Protein AF-A0A211YQ70-F1 (afdb_monomer_lite)

Organism: NCBI:txid1273541

Secondary structure (DSSP, 8-state):
-EEEEEEEE--TT-----SSEEEE-SSS---TT-TTEEEEEEE---GGGGGS-SEEEEEEEEEEETTEEEEEEEEEEE---S--SSEEEESS---TTEEEBS-S--GGGS-HHHHHHHTSTT-EEEEEEEEE--SS-THHHHHHTT-----GGGGGSS----

Sequence (162 aa):
MCIKLLQCRGHPNVQLSHPSTLELEKEASLTPRGDCIACVSCKGDLGECVEEKGLAALYIAALSFFPPGVASTIVSGLSPAARPRRLIARRSCHRVDSIVIAANRAAADVPENLRRLLMSSYTRCLALYLVLAPDDNVDTVYESVGCIVEDMSDRGASGDSG

Radius of gyration: 16.5 Å; chains: 1; bounding box: 58×27×42 Å

Structure (mmCIF, N/CA/C/O backbone):
data_AF-A0A211YQ70-F1
#
_entry.id   AF-A0A211YQ70-F1
#
loop_
_atom_site.group_PDB
_atom_site.id
_atom_site.type_symbol
_atom_site.label_atom_id
_atom_site.label_alt_id
_atom_site.label_comp_id
_atom_site.label_asym_id
_atom_site.label_entity_id
_atom_site.label_seq_id
_atom_site.pdbx_PDB_ins_code
_atom_site.Cartn_x
_atom_site.Cartn_y
_atom_site.Cartn_z
_atom_site.occupancy
_atom_site.B_iso_or_equiv
_atom_site.auth_seq_id
_atom_site.auth_comp_id
_atom_site.auth_asym_id
_atom_site.auth_atom_id
_atom_site.pdbx_PDB_model_num
ATOM 1 N N . MET A 1 1 ? 2.321 -14.869 -14.053 1.00 86.94 1 MET A N 1
ATOM 2 C CA . MET A 1 1 ? 1.347 -14.339 -13.065 1.00 86.94 1 MET A CA 1
ATOM 3 C C . MET A 1 1 ? 1.823 -14.713 -11.679 1.00 86.94 1 MET A C 1
ATOM 5 O O . MET A 1 1 ? 1.974 -15.898 -11.405 1.00 86.94 1 MET A O 1
ATOM 9 N N . CYS A 1 2 ? 1.998 -13.719 -10.815 1.00 92.69 2 CYS A N 1
ATOM 10 C CA . CYS A 1 2 ? 2.521 -13.887 -9.466 1.00 92.69 2 CYS A CA 1
ATOM 11 C C . CYS A 1 2 ? 1.541 -13.299 -8.443 1.00 92.69 2 CYS A C 1
ATOM 13 O O . CYS A 1 2 ? 1.028 -12.202 -8.655 1.00 92.69 2 CYS A O 1
ATOM 15 N N . ILE A 1 3 ? 1.245 -14.023 -7.357 1.00 96.00 3 ILE A N 1
ATOM 16 C CA . ILE A 1 3 ? 0.309 -13.592 -6.302 1.00 96.00 3 ILE A CA 1
ATOM 17 C C . ILE A 1 3 ? 0.957 -13.795 -4.936 1.00 96.00 3 ILE A C 1
ATOM 19 O O . ILE A 1 3 ? 1.457 -14.880 -4.634 1.00 96.00 3 ILE A O 1
ATOM 23 N N . LYS A 1 4 ? 0.911 -12.766 -4.087 1.00 97.69 4 LYS A N 1
ATOM 24 C CA . LYS A 1 4 ? 1.420 -12.804 -2.711 1.00 97.69 4 LYS A CA 1
ATOM 25 C C . LYS A 1 4 ? 0.410 -12.211 -1.751 1.00 97.69 4 LYS A C 1
ATOM 27 O O . LYS A 1 4 ? -0.235 -11.209 -2.045 1.00 97.69 4 LYS A O 1
ATOM 32 N N . LEU A 1 5 ? 0.295 -12.840 -0.587 1.00 97.94 5 LEU A N 1
ATOM 33 C CA . LEU A 1 5 ? -0.583 -12.408 0.488 1.00 97.94 5 LEU A CA 1
ATOM 34 C C . LEU A 1 5 ? 0.247 -11.815 1.623 1.00 97.94 5 LEU A C 1
ATOM 36 O O . LEU A 1 5 ? 1.192 -12.438 2.106 1.00 97.94 5 LEU A O 1
ATOM 40 N N . LEU A 1 6 ? -0.174 -10.647 2.086 1.00 98.12 6 LEU A N 1
ATOM 41 C CA . LEU A 1 6 ? 0.324 -9.996 3.282 1.00 98.12 6 LEU A CA 1
ATOM 42 C C . LEU A 1 6 ? -0.802 -9.871 4.309 1.00 98.12 6 LEU A C 1
ATOM 44 O O . LEU A 1 6 ? -1.946 -9.549 3.979 1.00 98.12 6 LEU A O 1
ATOM 48 N N . GLN A 1 7 ? -0.463 -10.103 5.571 1.00 98.38 7 GLN A N 1
ATOM 49 C CA . GLN A 1 7 ? -1.360 -9.918 6.706 1.00 98.38 7 GLN A CA 1
ATOM 50 C C . GLN A 1 7 ? -0.935 -8.681 7.483 1.00 98.38 7 GLN A C 1
ATOM 52 O O . GLN A 1 7 ? 0.196 -8.607 7.951 1.00 98.38 7 GLN A O 1
ATOM 57 N N . CYS A 1 8 ? -1.846 -7.737 7.661 1.00 97.94 8 CYS A N 1
ATOM 58 C CA . CYS A 1 8 ? -1.604 -6.478 8.353 1.00 97.94 8 CYS A CA 1
ATOM 59 C C . CYS A 1 8 ? -2.741 -6.191 9.348 1.00 97.94 8 CYS A C 1
ATOM 61 O O . CYS A 1 8 ? -3.700 -6.961 9.498 1.00 97.94 8 CYS A O 1
ATOM 63 N N . ARG A 1 9 ? -2.668 -5.051 10.032 1.00 97.25 9 ARG A N 1
ATOM 64 C CA . ARG A 1 9 ? -3.750 -4.545 10.888 1.00 97.25 9 ARG A CA 1
ATOM 65 C C . ARG A 1 9 ? -3.943 -3.042 10.725 1.00 97.25 9 ARG A C 1
ATOM 67 O O . ARG A 1 9 ? -3.027 -2.344 10.295 1.00 97.25 9 ARG A O 1
ATOM 74 N N . GLY A 1 10 ? -5.121 -2.557 11.097 1.00 96.81 10 GLY A N 1
ATOM 75 C CA . GLY A 1 10 ? -5.373 -1.124 11.228 1.00 96.81 10 GLY A CA 1
ATOM 76 C C . GLY A 1 10 ? -4.570 -0.486 12.368 1.00 96.81 10 GLY A C 1
ATOM 77 O O . GLY A 1 10 ? -3.919 -1.172 13.164 1.00 96.81 10 GLY A O 1
ATOM 78 N N . HIS A 1 11 ? -4.613 0.841 12.448 1.00 96.75 11 HIS A N 1
ATOM 79 C CA . HIS A 1 11 ? -3.972 1.616 13.502 1.00 96.75 11 HIS A CA 1
ATOM 80 C C . HIS A 1 11 ? -4.741 2.927 13.782 1.00 96.75 11 HIS A C 1
ATOM 82 O O . HIS A 1 11 ? -5.185 3.575 12.837 1.00 96.75 11 HIS A O 1
ATOM 88 N N . PRO A 1 12 ? -4.844 3.393 15.044 1.00 95.38 12 PRO A N 1
ATOM 89 C CA . PRO A 1 12 ? -5.576 4.615 15.409 1.00 95.38 12 PRO A CA 1
ATOM 90 C C . PRO A 1 12 ? -5.126 5.888 14.687 1.00 95.38 12 PRO A C 1
ATOM 92 O O . PRO A 1 12 ? -5.925 6.786 14.452 1.00 95.38 12 PRO A O 1
ATOM 95 N N . ASN A 1 13 ? -3.849 5.946 14.311 1.00 96.75 13 ASN A N 1
ATOM 96 C CA . ASN A 1 13 ? -3.245 7.090 13.619 1.00 96.75 13 ASN A CA 1
ATOM 97 C C . ASN A 1 13 ? -3.345 7.034 12.083 1.00 96.75 13 ASN A C 1
ATOM 99 O O . ASN A 1 13 ? -2.706 7.848 11.423 1.00 96.75 13 ASN A O 1
ATOM 103 N N . VAL A 1 14 ? -4.089 6.088 11.499 1.00 96.62 14 VAL A N 1
ATOM 104 C CA . VAL A 1 14 ? -4.301 6.049 10.041 1.00 96.62 14 VAL A CA 1
ATOM 105 C C . VAL A 1 14 ? -5.037 7.316 9.595 1.00 96.62 14 VAL A C 1
ATOM 107 O O . VAL A 1 14 ? -6.119 7.622 10.091 1.00 96.62 14 VAL A O 1
ATOM 110 N N . GLN A 1 15 ? -4.452 8.046 8.641 1.00 95.88 15 GLN A N 1
ATOM 111 C CA . GLN A 1 15 ? -5.026 9.284 8.097 1.00 95.88 15 GLN A CA 1
ATOM 112 C C . GLN A 1 15 ? -5.417 9.159 6.635 1.00 95.88 15 GLN A C 1
ATOM 114 O O . GLN A 1 15 ? -6.514 9.580 6.284 1.00 95.88 15 GLN A O 1
ATOM 119 N N . LEU A 1 16 ? -4.553 8.557 5.818 1.00 97.00 16 LEU A N 1
ATOM 120 C CA . LEU A 1 16 ? -4.759 8.350 4.389 1.00 97.00 16 LEU A CA 1
ATOM 121 C C . LEU A 1 16 ? -5.033 9.639 3.592 1.00 97.00 16 LEU A C 1
ATOM 123 O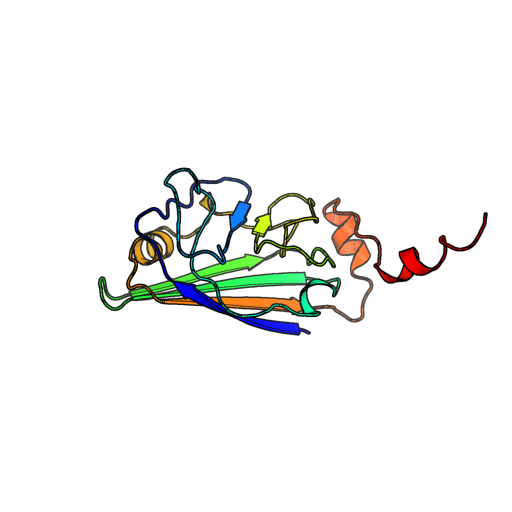 O . LEU A 1 16 ? -5.960 9.697 2.793 1.00 97.00 16 LEU A O 1
ATOM 127 N N . SER A 1 17 ? -4.233 10.684 3.804 1.00 96.88 17 SER A N 1
ATOM 128 C CA . SER A 1 17 ? -4.369 11.966 3.090 1.00 96.88 17 SER A CA 1
ATOM 129 C C . SER A 1 17 ? -3.277 12.229 2.058 1.00 96.88 17 SER A C 1
ATOM 131 O O . SER A 1 17 ? -3.383 13.197 1.306 1.00 96.88 17 SER A O 1
ATOM 133 N N . HIS A 1 18 ? -2.234 11.396 1.989 1.00 97.75 18 HIS A N 1
ATOM 134 C CA . HIS A 1 18 ? -1.135 11.659 1.067 1.00 97.75 18 HIS A CA 1
ATOM 135 C C . HIS A 1 18 ? -1.590 11.540 -0.406 1.00 97.75 18 HIS A C 1
ATOM 137 O O . HIS A 1 18 ? -2.167 10.517 -0.797 1.00 97.75 18 HIS A O 1
ATOM 143 N N . PRO A 1 19 ? -1.312 12.539 -1.266 1.00 97.81 19 PRO A N 1
ATOM 144 C CA . PRO A 1 19 ? -1.903 12.611 -2.606 1.00 97.81 19 PRO A CA 1
ATOM 145 C C . PRO A 1 19 ? -1.231 11.697 -3.640 1.00 97.81 19 PRO A C 1
ATOM 147 O O . PRO A 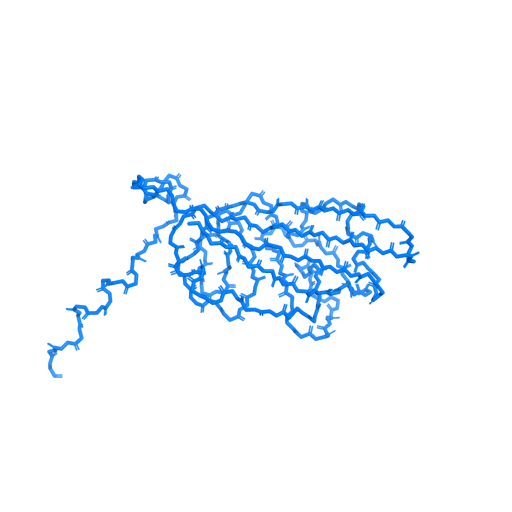1 19 ? -1.774 11.478 -4.722 1.00 97.81 19 PRO A O 1
ATOM 150 N N . SER A 1 20 ? -0.029 11.183 -3.350 1.00 97.75 20 SER A N 1
ATOM 151 C CA . SER A 1 20 ? 0.799 10.494 -4.354 1.00 97.75 20 SER A CA 1
ATOM 152 C C . SER A 1 20 ? 1.330 9.123 -3.947 1.00 97.75 20 SER A C 1
ATOM 154 O O . SER A 1 20 ? 1.918 8.441 -4.789 1.00 97.75 20 SER A O 1
ATOM 156 N N . THR A 1 21 ? 1.128 8.705 -2.696 1.00 98.12 21 THR A N 1
ATOM 157 C CA . THR A 1 21 ? 1.589 7.402 -2.199 1.00 98.12 21 THR A CA 1
ATOM 158 C C . THR A 1 21 ? 0.568 6.759 -1.278 1.00 98.12 21 THR A C 1
ATOM 160 O O . THR A 1 21 ? -0.232 7.452 -0.653 1.00 98.12 21 THR A O 1
ATOM 163 N N . LEU A 1 22 ? 0.626 5.435 -1.197 1.00 98.44 22 LEU A N 1
ATOM 164 C CA . LEU A 1 22 ? -0.053 4.593 -0.223 1.00 98.44 22 LEU A CA 1
ATOM 165 C C . LEU A 1 22 ? 0.949 3.538 0.260 1.00 98.44 22 LEU A C 1
ATOM 167 O O . LEU A 1 22 ? 1.577 2.885 -0.567 1.00 98.44 22 LEU A O 1
ATOM 171 N N . GLU A 1 23 ? 1.111 3.366 1.567 1.00 98.06 23 GLU A N 1
ATOM 172 C CA . GLU A 1 23 ? 2.123 2.479 2.159 1.00 98.06 23 GLU A CA 1
ATOM 173 C C . GLU A 1 23 ? 1.496 1.420 3.074 1.00 98.06 23 GLU A C 1
ATOM 175 O O . GLU A 1 23 ? 0.536 1.688 3.806 1.00 98.06 23 GLU A O 1
ATOM 180 N N . LEU A 1 24 ? 2.059 0.209 3.041 1.00 97.75 24 LEU A N 1
ATOM 181 C CA . LEU A 1 24 ? 1.831 -0.832 4.040 1.00 97.75 24 LEU A CA 1
ATOM 182 C C . LEU A 1 24 ? 3.081 -0.939 4.928 1.00 97.75 24 LEU A C 1
ATOM 184 O O . LEU A 1 24 ? 4.153 -1.322 4.464 1.00 97.75 24 LEU A O 1
ATOM 188 N N . GLU A 1 25 ? 2.957 -0.595 6.205 1.00 96.94 25 GLU A N 1
ATOM 189 C CA . GLU A 1 25 ? 4.092 -0.543 7.128 1.00 96.94 25 GLU A CA 1
ATOM 190 C C . GLU A 1 25 ? 4.346 -1.926 7.752 1.00 96.94 25 GLU A C 1
ATOM 192 O O . GLU A 1 25 ? 3.436 -2.582 8.276 1.00 96.94 25 GLU A O 1
ATOM 197 N N . LYS A 1 26 ? 5.597 -2.390 7.688 1.00 95.56 26 LYS A N 1
ATOM 198 C CA . LYS A 1 26 ? 6.027 -3.658 8.299 1.00 95.56 26 LYS A CA 1
ATOM 199 C C . LYS A 1 26 ? 6.092 -3.523 9.817 1.00 95.56 26 LYS A C 1
ATOM 201 O O . LYS A 1 26 ? 5.738 -4.460 10.534 1.00 95.56 26 LYS A O 1
ATOM 206 N N . GLU A 1 27 ? 6.478 -2.348 10.301 1.00 95.44 27 GLU A N 1
ATOM 207 C CA . GLU A 1 27 ? 6.564 -2.062 11.727 1.00 95.44 27 GLU A CA 1
ATOM 208 C C . GLU A 1 27 ? 5.194 -1.869 12.382 1.00 95.44 27 GLU A C 1
ATOM 210 O O . GLU A 1 27 ? 4.165 -1.654 11.742 1.00 95.44 27 GLU A O 1
ATOM 215 N N . ALA A 1 28 ? 5.154 -1.997 13.708 1.00 93.38 28 ALA A N 1
ATOM 216 C CA . ALA A 1 28 ? 3.914 -1.893 14.475 1.00 93.38 28 ALA A CA 1
ATOM 217 C C . ALA A 1 28 ? 3.499 -0.458 14.814 1.00 93.38 28 ALA A C 1
ATOM 219 O O . ALA A 1 28 ? 2.338 -0.248 15.181 1.00 93.38 28 ALA A O 1
ATOM 220 N N . SER A 1 29 ? 4.434 0.488 14.745 1.00 89.19 29 SER A N 1
ATOM 221 C CA . SER A 1 29 ? 4.241 1.875 15.146 1.00 89.19 29 SER A CA 1
ATOM 222 C C . SER A 1 29 ? 3.899 2.752 13.948 1.00 89.19 29 SER A C 1
ATOM 224 O O . SER A 1 29 ? 4.521 2.681 12.894 1.00 89.19 29 SER A O 1
ATOM 226 N N . LEU A 1 30 ? 2.913 3.627 14.136 1.00 90.50 30 LEU A N 1
ATOM 227 C CA . LEU A 1 30 ? 2.563 4.657 13.169 1.00 90.50 30 LEU A CA 1
ATOM 228 C C . LEU A 1 30 ? 2.451 5.995 13.885 1.00 90.50 30 LEU A C 1
ATOM 230 O O . LEU A 1 30 ? 1.599 6.186 14.758 1.00 90.50 30 LEU A O 1
ATOM 234 N N . THR A 1 31 ? 3.316 6.932 13.509 1.00 84.81 31 THR A N 1
ATOM 235 C CA . THR A 1 31 ? 3.198 8.317 13.973 1.00 84.81 31 THR A CA 1
ATOM 236 C C . THR A 1 31 ? 2.083 9.032 13.203 1.00 84.81 31 THR A C 1
ATOM 238 O O . THR A 1 31 ? 1.826 8.679 12.053 1.00 84.81 31 THR A O 1
ATOM 241 N N . PRO A 1 32 ? 1.468 10.090 13.759 1.00 76.81 32 PRO A N 1
ATOM 242 C CA . PRO A 1 32 ? 0.499 10.906 13.025 1.00 76.81 32 PRO A CA 1
ATOM 243 C C . PRO A 1 32 ? 1.055 11.607 11.772 1.00 76.81 32 PRO A C 1
ATOM 245 O O . PRO A 1 32 ? 0.288 12.228 11.053 1.00 76.81 32 PRO A O 1
ATOM 248 N N . ARG A 1 33 ? 2.371 11.560 11.512 1.00 80.62 33 ARG A N 1
ATOM 249 C CA . ARG A 1 33 ? 2.965 12.080 10.268 1.00 80.62 33 ARG A CA 1
ATOM 250 C C . ARG A 1 33 ? 2.892 11.082 9.111 1.00 80.62 33 ARG A C 1
ATOM 252 O O . ARG A 1 33 ? 3.127 11.476 7.977 1.00 80.62 33 ARG A O 1
ATOM 259 N N . GLY A 1 34 ? 2.625 9.804 9.387 1.00 87.38 34 GLY A N 1
ATOM 260 C CA . GLY A 1 34 ? 2.520 8.753 8.374 1.00 87.38 34 GLY A CA 1
ATOM 261 C C . GLY A 1 34 ? 1.186 8.811 7.636 1.00 87.38 34 GLY A C 1
ATOM 262 O O . GLY A 1 34 ? 0.366 7.903 7.748 1.00 87.38 34 GLY A O 1
ATOM 263 N N . ASP A 1 35 ? 0.955 9.891 6.901 1.00 94.75 35 ASP A N 1
ATOM 264 C CA . ASP A 1 35 ? -0.326 10.196 6.266 1.00 94.75 35 ASP A CA 1
ATOM 265 C C . ASP A 1 35 ? -0.616 9.365 5.001 1.00 94.75 35 ASP A C 1
ATOM 267 O O . ASP A 1 35 ? -1.747 9.354 4.511 1.00 94.75 35 ASP A O 1
ATOM 271 N N . CYS A 1 36 ? 0.376 8.620 4.505 1.00 96.94 36 CYS A N 1
ATOM 272 C CA . CYS A 1 36 ? 0.234 7.648 3.421 1.00 96.94 36 CYS A CA 1
ATOM 273 C C . CYS A 1 36 ? 0.011 6.197 3.887 1.00 96.94 36 CYS A C 1
ATOM 275 O O . CYS A 1 36 ? -0.297 5.342 3.056 1.00 96.94 36 CYS A O 1
ATOM 277 N N . ILE A 1 37 ? 0.156 5.891 5.182 1.00 98.00 37 ILE A N 1
ATOM 278 C CA . ILE A 1 37 ? 0.151 4.508 5.684 1.00 98.00 37 ILE A CA 1
ATOM 279 C C . ILE A 1 37 ? -1.287 4.015 5.896 1.00 98.00 37 ILE A C 1
ATOM 281 O O . ILE A 1 37 ? -2.053 4.599 6.664 1.00 98.00 37 ILE A O 1
ATOM 285 N N . ALA A 1 38 ? -1.644 2.912 5.231 1.00 97.38 38 ALA A N 1
ATOM 286 C CA . ALA A 1 38 ? -2.971 2.295 5.310 1.00 97.38 38 ALA A CA 1
ATOM 287 C C . ALA A 1 38 ? -3.091 1.286 6.457 1.00 97.38 38 ALA A C 1
ATOM 289 O O . ALA A 1 38 ? -4.113 1.215 7.138 1.00 97.38 38 ALA A O 1
ATOM 290 N N . CYS A 1 39 ? -2.050 0.489 6.670 1.00 96.69 39 CYS A N 1
ATOM 291 C CA . CYS A 1 39 ? -2.021 -0.547 7.692 1.00 96.69 39 CYS A CA 1
ATOM 292 C C . CYS A 1 39 ? -0.590 -0.803 8.161 1.00 96.69 39 CYS A C 1
ATOM 294 O O . CYS A 1 39 ? 0.371 -0.489 7.461 1.00 96.69 39 CYS A O 1
ATOM 296 N N . VAL A 1 40 ? -0.475 -1.381 9.353 1.00 97.88 40 VAL A N 1
ATOM 297 C CA . VAL A 1 40 ? 0.786 -1.619 10.064 1.00 97.88 40 VAL A CA 1
ATOM 298 C C . VAL A 1 40 ? 0.967 -3.104 10.374 1.00 97.88 40 VAL A C 1
ATOM 300 O O . VAL A 1 40 ? 0.035 -3.905 10.220 1.00 97.88 40 VAL A O 1
ATOM 303 N N . SER A 1 41 ? 2.138 -3.464 10.902 1.00 97.56 41 SER A N 1
ATOM 304 C CA . SER A 1 41 ? 2.497 -4.837 11.276 1.00 97.56 41 SER A CA 1
ATOM 305 C C . SER A 1 41 ? 2.331 -5.823 10.122 1.00 97.56 41 SER A C 1
ATOM 307 O O . SER A 1 41 ? 1.854 -6.942 10.331 1.00 97.56 41 SER A O 1
ATOM 309 N N . CYS A 1 42 ? 2.666 -5.392 8.908 1.00 97.38 42 CYS A N 1
ATOM 310 C CA . CYS A 1 42 ? 2.525 -6.214 7.723 1.00 97.38 42 CYS A CA 1
ATOM 311 C C . CYS A 1 42 ? 3.516 -7.377 7.717 1.00 97.38 42 CYS A C 1
ATOM 313 O O . CYS A 1 42 ? 4.730 -7.194 7.784 1.00 97.38 42 CYS A O 1
ATOM 315 N N . LYS A 1 43 ? 2.969 -8.588 7.619 1.00 97.19 43 LYS A N 1
ATOM 316 C CA . LYS A 1 43 ? 3.692 -9.857 7.590 1.00 97.19 43 LYS A CA 1
ATOM 317 C C . LYS A 1 43 ? 3.477 -10.562 6.264 1.00 97.19 43 LYS A C 1
ATOM 319 O O . LYS A 1 43 ? 2.373 -10.544 5.726 1.00 97.19 43 LYS A O 1
ATOM 324 N N . GLY A 1 44 ? 4.515 -11.249 5.814 1.00 93.44 44 GLY A N 1
ATOM 325 C CA . GLY A 1 44 ? 4.574 -11.924 4.524 1.00 93.44 44 GLY A CA 1
ATOM 326 C C . GLY A 1 44 ? 5.717 -11.365 3.688 1.00 93.44 44 GLY A C 1
ATOM 327 O O . GLY A 1 44 ? 6.333 -10.360 4.046 1.00 93.44 44 GLY A O 1
ATOM 328 N N . ASP A 1 45 ? 6.006 -12.048 2.591 1.00 92.00 45 ASP A N 1
ATOM 329 C CA . ASP A 1 45 ? 7.081 -11.690 1.678 1.00 92.00 45 ASP A CA 1
ATOM 330 C C . ASP A 1 45 ? 6.541 -11.667 0.251 1.00 92.00 45 ASP A C 1
ATOM 332 O O . ASP A 1 45 ? 5.762 -12.540 -0.143 1.00 92.00 45 ASP A O 1
ATOM 336 N N . LEU A 1 46 ? 6.947 -10.652 -0.508 1.00 94.19 46 LEU A N 1
ATOM 337 C CA . LEU A 1 46 ? 6.620 -10.562 -1.922 1.00 94.19 46 LEU A CA 1
ATOM 338 C C . LEU A 1 46 ? 7.552 -11.438 -2.775 1.00 94.19 46 LEU A C 1
ATOM 340 O O . LEU A 1 46 ? 7.166 -11.826 -3.878 1.00 94.19 46 LEU A O 1
ATOM 344 N N . GLY A 1 47 ? 8.719 -11.826 -2.244 1.00 91.38 47 GLY A N 1
ATOM 345 C CA . GLY A 1 47 ? 9.696 -12.676 -2.923 1.00 91.38 47 GLY A CA 1
ATOM 346 C C . GLY A 1 47 ? 10.047 -12.137 -4.308 1.00 91.38 47 GLY A C 1
ATOM 347 O O . GLY A 1 47 ? 10.150 -10.932 -4.503 1.00 91.38 47 GLY A O 1
ATOM 348 N N . GLU A 1 48 ? 10.149 -13.030 -5.286 1.00 91.12 48 GLU A N 1
ATOM 349 C CA . GLU A 1 48 ? 10.515 -12.677 -6.663 1.00 91.12 48 GLU A CA 1
ATOM 350 C C . GLU A 1 48 ? 9.387 -11.970 -7.443 1.00 91.12 48 GLU A C 1
ATOM 352 O O . GLU A 1 48 ? 9.653 -11.390 -8.489 1.00 91.12 48 GLU A O 1
ATOM 357 N N . CYS A 1 49 ? 8.141 -11.918 -6.936 1.00 92.19 49 CYS A N 1
ATOM 358 C CA . CYS A 1 49 ? 7.040 -11.280 -7.679 1.00 92.19 49 CYS A CA 1
ATOM 359 C C . CYS A 1 49 ? 7.305 -9.805 -7.999 1.00 92.19 49 CYS A C 1
ATOM 361 O O . CYS A 1 49 ? 6.813 -9.301 -9.000 1.00 92.19 49 CYS A O 1
ATOM 363 N N . VAL A 1 50 ? 8.023 -9.090 -7.127 1.00 91.88 50 VAL A N 1
ATOM 364 C CA . VAL A 1 50 ? 8.328 -7.660 -7.325 1.00 91.88 50 VAL A CA 1
ATOM 365 C C . VAL A 1 50 ? 9.398 -7.423 -8.387 1.00 91.88 50 VAL A C 1
ATOM 367 O O . VAL A 1 50 ? 9.570 -6.288 -8.824 1.00 91.88 50 VAL A O 1
ATOM 370 N N . GLU A 1 51 ? 10.108 -8.471 -8.801 1.00 91.44 51 GLU A N 1
ATOM 371 C CA . GLU A 1 51 ? 11.143 -8.420 -9.836 1.00 91.44 51 GLU A CA 1
ATOM 372 C C . GLU A 1 51 ? 10.571 -8.634 -11.239 1.00 91.44 51 GLU A C 1
ATOM 374 O O . GLU A 1 51 ? 11.201 -8.234 -12.213 1.00 91.44 51 GLU A O 1
ATOM 379 N N . GLU A 1 52 ? 9.363 -9.189 -11.355 1.00 90.12 52 GLU A N 1
ATOM 380 C CA . GLU A 1 52 ? 8.677 -9.355 -12.635 1.00 90.12 52 GLU A CA 1
ATOM 381 C C . GLU A 1 52 ? 8.200 -8.000 -13.176 1.00 90.12 52 GLU A C 1
ATOM 383 O O . GLU A 1 52 ? 7.520 -7.245 -12.474 1.00 90.12 52 GLU A O 1
ATOM 388 N N . LYS A 1 53 ? 8.505 -7.688 -14.441 1.00 91.88 53 LYS A N 1
ATOM 389 C CA . LYS A 1 53 ? 7.844 -6.594 -15.165 1.00 91.88 53 LYS A CA 1
ATOM 390 C C . LYS A 1 53 ? 6.397 -6.972 -15.469 1.00 91.88 53 LYS A C 1
ATOM 392 O O . LYS A 1 53 ? 6.096 -8.118 -15.788 1.00 91.88 53 LYS A O 1
ATOM 397 N N . GLY A 1 54 ? 5.497 -5.997 -15.422 1.00 94.19 54 GLY A N 1
ATOM 398 C CA . GLY A 1 54 ? 4.104 -6.213 -15.793 1.00 94.19 54 GLY A CA 1
ATOM 399 C C . GLY A 1 54 ? 3.133 -5.289 -15.080 1.00 94.19 54 GLY A C 1
ATOM 400 O O . GLY A 1 54 ? 3.512 -4.344 -14.385 1.00 94.19 54 GLY A O 1
ATOM 401 N N . LEU A 1 55 ? 1.848 -5.582 -15.245 1.00 94.94 55 LEU A N 1
ATOM 402 C CA . LEU A 1 55 ? 0.783 -4.874 -14.547 1.00 94.94 55 LEU A CA 1
ATOM 403 C C . LEU A 1 55 ? 0.766 -5.319 -13.088 1.00 94.94 55 LEU A C 1
ATOM 405 O O . LEU A 1 55 ? 0.664 -6.512 -12.804 1.00 94.94 55 LEU A O 1
ATOM 409 N N . ALA A 1 56 ? 0.827 -4.363 -12.168 1.00 96.75 56 ALA A N 1
ATOM 410 C CA . ALA A 1 56 ? 0.761 -4.634 -10.742 1.00 96.75 56 ALA A CA 1
ATOM 411 C C . ALA A 1 56 ? -0.584 -4.193 -10.163 1.00 96.75 56 ALA A C 1
ATOM 413 O O . ALA A 1 56 ? -1.109 -3.124 -10.487 1.00 96.75 56 ALA A O 1
ATOM 414 N N . ALA A 1 57 ? -1.124 -5.002 -9.258 1.00 98.00 57 ALA A N 1
ATOM 415 C CA . ALA A 1 57 ? -2.284 -4.645 -8.460 1.00 98.00 57 ALA A CA 1
ATOM 416 C C . ALA A 1 57 ? -2.031 -4.942 -6.981 1.00 98.00 57 ALA A C 1
ATOM 418 O O . ALA A 1 57 ? -1.551 -6.012 -6.614 1.00 98.00 57 ALA A O 1
ATOM 419 N N . LEU A 1 58 ? -2.395 -3.988 -6.130 1.00 98.44 58 LEU A N 1
ATOM 420 C CA . LEU A 1 58 ? -2.424 -4.124 -4.685 1.00 98.44 58 LEU A CA 1
ATOM 421 C C . LEU A 1 58 ? -3.875 -4.016 -4.220 1.00 98.44 58 LEU A C 1
ATOM 423 O O . LEU A 1 58 ? -4.457 -2.931 -4.172 1.00 98.44 58 LEU A O 1
ATOM 427 N N . TYR A 1 59 ? -4.461 -5.157 -3.888 1.00 98.50 59 TYR A N 1
ATOM 428 C CA . TYR A 1 59 ? -5.779 -5.236 -3.277 1.00 98.50 59 TYR A CA 1
ATOM 429 C C . TYR A 1 59 ? -5.633 -5.170 -1.762 1.00 98.50 59 TYR A C 1
ATOM 431 O O . TYR A 1 59 ? -4.891 -5.961 -1.192 1.00 98.50 59 TYR A O 1
ATOM 439 N N . ILE A 1 60 ? -6.347 -4.260 -1.106 1.00 98.50 60 ILE A N 1
ATOM 440 C CA . ILE A 1 60 ? -6.329 -4.097 0.351 1.00 98.50 60 ILE A CA 1
ATOM 441 C C . ILE A 1 60 ? -7.754 -4.286 0.847 1.00 98.50 60 ILE A C 1
ATOM 443 O O . ILE A 1 60 ? -8.636 -3.508 0.488 1.00 98.50 60 ILE A O 1
ATOM 447 N N . ALA A 1 61 ? -7.981 -5.298 1.680 1.00 98.31 61 ALA A N 1
ATOM 448 C CA . ALA A 1 61 ? -9.260 -5.547 2.332 1.00 98.31 61 ALA A CA 1
ATOM 449 C C . ALA A 1 61 ? -9.128 -5.459 3.847 1.00 98.31 61 ALA A C 1
ATOM 451 O O . ALA A 1 61 ? -8.246 -6.077 4.438 1.00 98.31 61 ALA A O 1
ATOM 452 N N . ALA A 1 62 ? -10.052 -4.737 4.471 1.00 97.88 62 ALA A N 1
ATOM 453 C CA . ALA A 1 62 ? -10.182 -4.635 5.912 1.00 97.88 62 ALA A CA 1
ATOM 454 C C . ALA A 1 62 ? -11.457 -5.336 6.378 1.00 97.88 62 ALA A C 1
ATOM 456 O O . ALA A 1 62 ? -12.539 -5.098 5.838 1.00 97.88 62 ALA A O 1
ATOM 457 N N . LEU A 1 63 ? -11.319 -6.154 7.416 1.00 96.88 63 LEU A N 1
ATOM 458 C CA . LEU A 1 63 ? -12.415 -6.758 8.159 1.00 96.88 63 LEU A CA 1
ATOM 459 C C . LEU A 1 63 ? -12.290 -6.350 9.625 1.00 96.88 63 LEU A C 1
ATOM 461 O O . LEU A 1 63 ? -11.237 -6.526 10.247 1.00 96.88 63 LEU A O 1
ATOM 465 N N . SER A 1 64 ? -13.373 -5.826 10.186 1.00 94.12 64 SER A N 1
ATOM 466 C CA . SER A 1 64 ? -13.452 -5.495 11.603 1.00 94.12 64 SER A CA 1
ATOM 467 C C . SER A 1 64 ? -14.760 -5.984 12.202 1.00 94.12 64 SER A C 1
ATOM 469 O O . SER A 1 64 ? -15.790 -6.018 11.532 1.00 94.12 64 SER A O 1
ATOM 471 N N . PHE A 1 65 ? -14.701 -6.363 13.477 1.00 89.81 65 PHE A N 1
ATOM 472 C CA . PHE A 1 65 ? -15.872 -6.677 14.298 1.00 89.81 65 PHE A CA 1
ATOM 473 C C . PHE A 1 65 ? -16.277 -5.492 15.185 1.00 89.81 65 PHE A C 1
ATOM 475 O O . PHE A 1 65 ? -17.417 -5.427 15.634 1.00 89.81 65 PHE A O 1
ATOM 482 N N . PHE A 1 66 ? -15.361 -4.539 15.410 1.00 84.88 66 PHE A N 1
ATOM 483 C CA . PHE A 1 66 ? -15.559 -3.377 16.277 1.00 84.88 66 PHE A CA 1
ATOM 484 C C . PHE A 1 66 ? -14.829 -2.144 15.697 1.00 84.88 66 PHE A C 1
ATOM 486 O O . PHE A 1 66 ? -13.619 -1.989 15.910 1.00 84.88 66 PHE A O 1
ATOM 493 N N . PRO A 1 67 ? -15.535 -1.258 14.964 1.00 80.50 67 PRO A N 1
ATOM 494 C CA . PRO A 1 67 ? -16.926 -1.399 14.509 1.00 80.50 67 PRO A CA 1
ATOM 495 C C . PRO A 1 67 ? -17.075 -2.509 13.449 1.00 80.50 67 PRO A C 1
ATOM 497 O O . PRO A 1 67 ? -16.125 -2.757 12.706 1.00 80.50 67 PRO A O 1
ATOM 500 N N . PRO A 1 68 ? -18.236 -3.181 13.351 1.00 91.81 68 PRO A N 1
ATOM 501 C CA . PRO A 1 68 ? -18.441 -4.235 12.368 1.00 91.81 68 PRO A CA 1
ATOM 502 C C . PRO A 1 68 ? -18.432 -3.663 10.950 1.00 91.81 68 PRO A C 1
ATOM 504 O O . PRO A 1 68 ? -19.122 -2.685 10.655 1.00 91.81 68 PRO A O 1
ATOM 507 N N . GLY A 1 69 ? -17.668 -4.284 10.058 1.00 95.75 69 GLY A N 1
ATOM 508 C CA . GLY A 1 69 ? -17.654 -3.887 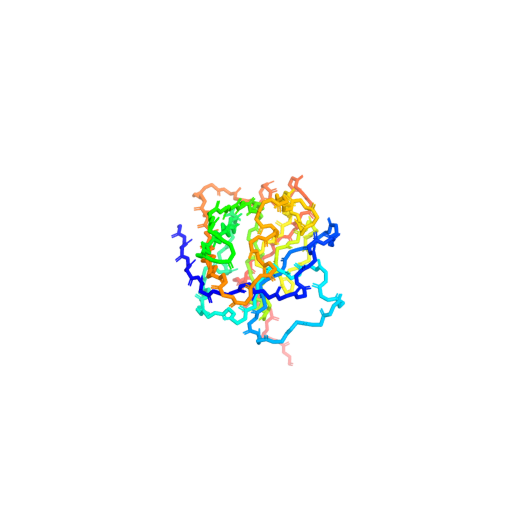8.659 1.00 95.75 69 GLY A CA 1
ATOM 509 C C . GLY A 1 69 ? -16.586 -4.578 7.830 1.00 95.75 69 GLY A C 1
ATOM 510 O O . GLY A 1 69 ? -15.582 -5.080 8.341 1.00 95.75 69 GLY A O 1
ATOM 511 N N . VAL A 1 70 ? -16.819 -4.554 6.522 1.00 97.44 70 VAL A N 1
ATOM 512 C CA . VAL A 1 70 ? -15.862 -4.959 5.500 1.00 97.44 70 VAL A CA 1
ATOM 513 C C . VAL A 1 70 ? -15.770 -3.856 4.456 1.00 97.44 70 VAL A C 1
ATOM 515 O O . VAL A 1 70 ? -16.780 -3.278 4.053 1.00 97.44 70 VAL A O 1
ATOM 518 N N . ALA A 1 71 ? -14.555 -3.542 4.037 1.00 98.06 71 ALA A N 1
ATOM 519 C CA . ALA A 1 71 ? -14.310 -2.618 2.943 1.00 98.06 71 ALA A CA 1
ATOM 520 C C . ALA A 1 71 ? -12.995 -2.975 2.261 1.00 98.06 71 ALA A C 1
ATOM 522 O O . ALA A 1 71 ? -12.120 -3.605 2.860 1.00 98.06 71 ALA A O 1
ATOM 523 N N . SER A 1 72 ? -12.847 -2.555 1.013 1.00 98.44 72 SER A N 1
ATOM 524 C CA . SER A 1 72 ? -11.626 -2.783 0.260 1.00 98.44 72 SER A CA 1
ATOM 525 C C . SER A 1 72 ? -11.359 -1.682 -0.757 1.00 98.44 72 SER A C 1
ATOM 527 O O . SER A 1 72 ? -12.218 -0.854 -1.061 1.00 98.44 72 SER A O 1
ATOM 529 N N . THR A 1 73 ? -10.124 -1.656 -1.245 1.00 98.56 73 THR A N 1
ATOM 530 C CA . THR A 1 73 ? -9.680 -0.819 -2.357 1.00 98.56 73 THR A CA 1
ATOM 531 C C . THR A 1 73 ? -8.675 -1.590 -3.203 1.00 98.56 73 THR A C 1
ATOM 533 O O . THR A 1 73 ? -8.033 -2.526 -2.721 1.00 98.56 73 THR A O 1
ATOM 536 N N . ILE A 1 74 ? -8.539 -1.188 -4.464 1.00 98.69 74 ILE A N 1
ATOM 537 C CA . ILE A 1 74 ? -7.566 -1.749 -5.400 1.00 98.69 74 ILE A CA 1
ATOM 538 C C . ILE A 1 74 ? -6.728 -0.607 -5.939 1.00 98.69 74 ILE A C 1
ATOM 540 O O . ILE A 1 74 ? -7.266 0.331 -6.532 1.00 98.69 74 ILE A O 1
ATOM 544 N N . VAL A 1 75 ? -5.420 -0.704 -5.741 1.00 98.56 75 VAL A N 1
ATOM 545 C CA . VAL A 1 75 ? -4.444 0.163 -6.390 1.00 98.56 75 VAL A CA 1
ATOM 546 C C . VAL A 1 75 ? -3.867 -0.599 -7.571 1.00 98.56 75 VAL A C 1
ATOM 548 O O . VAL A 1 75 ? -3.331 -1.688 -7.396 1.00 98.56 75 VAL A O 1
ATOM 551 N N . SER A 1 76 ? -3.990 -0.044 -8.768 1.00 98.06 76 SER A N 1
ATOM 552 C CA . SER A 1 76 ? -3.480 -0.633 -10.007 1.00 98.06 76 SER A CA 1
ATOM 553 C C . SER A 1 76 ? -2.408 0.270 -10.593 1.00 98.06 76 SER A C 1
ATOM 555 O O . SER A 1 76 ? -2.520 1.492 -10.510 1.00 98.06 76 SER A O 1
ATOM 557 N N . GLY A 1 77 ? -1.391 -0.327 -11.194 1.00 96.81 77 GLY A N 1
ATOM 558 C CA . GLY A 1 77 ? -0.300 0.379 -11.846 1.00 96.81 77 GLY A CA 1
ATOM 559 C C . GLY A 1 77 ? 0.641 -0.617 -12.503 1.00 96.81 77 GLY A C 1
ATOM 560 O O . GLY A 1 77 ? 0.213 -1.664 -12.989 1.00 96.81 77 GLY A O 1
ATOM 561 N N . LEU A 1 78 ? 1.927 -0.304 -12.481 1.00 95.94 78 LEU A N 1
ATOM 562 C CA . LEU A 1 78 ? 2.975 -1.147 -13.035 1.00 95.94 78 LEU A CA 1
ATOM 563 C C . LEU A 1 78 ? 3.879 -1.682 -11.931 1.00 95.94 78 LEU A C 1
ATOM 565 O O . LEU A 1 78 ? 4.101 -1.025 -10.908 1.00 95.94 78 LEU A O 1
ATOM 569 N N . SER A 1 79 ? 4.413 -2.878 -12.152 1.00 95.25 79 SER A N 1
ATOM 570 C CA . SER A 1 79 ? 5.467 -3.421 -11.311 1.00 95.25 79 SER A CA 1
ATOM 571 C C . SER A 1 79 ? 6.734 -2.586 -11.499 1.00 95.25 79 SER A C 1
ATOM 573 O O . SER A 1 79 ? 7.096 -2.251 -12.629 1.00 95.25 79 SER A O 1
ATOM 575 N N . PRO A 1 80 ? 7.447 -2.236 -10.426 1.00 93.75 80 PRO A N 1
ATOM 576 C CA . PRO A 1 80 ? 8.727 -1.573 -10.537 1.00 93.75 80 PRO A CA 1
ATOM 577 C C . PRO A 1 80 ? 9.856 -2.541 -10.877 1.00 93.75 80 PRO A C 1
ATOM 579 O O . PRO A 1 80 ? 10.977 -2.054 -10.934 1.00 93.75 80 PRO A O 1
ATOM 582 N N . ALA A 1 81 ? 9.621 -3.850 -11.059 1.00 93.50 81 ALA A N 1
ATOM 583 C CA . ALA A 1 81 ? 10.657 -4.846 -11.368 1.00 93.50 81 ALA A CA 1
ATOM 584 C C . ALA A 1 81 ? 11.936 -4.621 -10.528 1.00 93.50 81 ALA A C 1
ATOM 586 O O . ALA A 1 81 ? 13.023 -4.373 -11.051 1.00 93.50 81 ALA A O 1
ATOM 587 N N . ALA A 1 82 ? 11.765 -4.514 -9.210 1.00 90.44 82 ALA A N 1
ATOM 588 C CA . ALA A 1 82 ? 12.784 -4.088 -8.254 1.00 90.44 82 ALA A CA 1
ATOM 589 C C . ALA A 1 82 ? 12.611 -4.828 -6.923 1.00 90.44 82 ALA A C 1
ATOM 591 O O . ALA A 1 82 ? 11.551 -5.375 -6.643 1.00 90.44 82 ALA A O 1
ATOM 592 N N . ARG A 1 83 ? 13.641 -4.796 -6.066 1.00 89.75 83 ARG A N 1
ATOM 593 C CA . ARG A 1 83 ? 13.590 -5.329 -4.692 1.00 89.75 83 ARG A CA 1
ATOM 594 C C . ARG A 1 83 ? 13.433 -4.196 -3.667 1.00 89.75 83 ARG A C 1
ATOM 596 O O . ARG A 1 83 ? 14.427 -3.811 -3.042 1.00 89.75 83 ARG A O 1
ATOM 603 N N . PRO A 1 84 ? 12.230 -3.621 -3.492 1.00 88.81 84 PRO A N 1
ATOM 604 C CA . PRO A 1 84 ? 12.025 -2.534 -2.550 1.00 88.81 84 PRO A CA 1
ATOM 605 C C . PRO A 1 84 ? 12.089 -3.038 -1.107 1.00 88.81 84 PRO A C 1
ATOM 607 O O . PRO A 1 84 ? 11.666 -4.148 -0.777 1.00 88.81 84 PRO A O 1
ATOM 610 N N . ARG A 1 85 ? 12.583 -2.191 -0.200 1.00 88.19 85 ARG A N 1
ATOM 611 C CA . ARG A 1 85 ? 12.561 -2.496 1.243 1.00 88.19 85 ARG A CA 1
ATOM 612 C C . ARG A 1 85 ? 11.198 -2.207 1.870 1.00 88.19 85 ARG A C 1
ATOM 614 O O . ARG A 1 85 ? 10.816 -2.872 2.841 1.00 88.19 85 ARG A O 1
ATOM 621 N N . ARG A 1 86 ? 10.477 -1.242 1.296 1.00 93.88 86 ARG A N 1
ATOM 622 C CA . ARG A 1 86 ? 9.156 -0.770 1.721 1.00 93.88 86 ARG A CA 1
ATOM 623 C C . ARG A 1 86 ? 8.056 -1.275 0.790 1.00 93.88 86 ARG A C 1
ATOM 625 O O . ARG A 1 86 ? 8.323 -1.728 -0.318 1.00 93.88 86 ARG A O 1
ATOM 632 N N . LEU A 1 87 ? 6.814 -1.207 1.256 1.00 96.44 87 LEU A N 1
ATOM 633 C CA . LEU A 1 87 ? 5.636 -1.661 0.518 1.00 96.44 87 LEU A CA 1
ATOM 634 C C . LEU A 1 87 ? 4.801 -0.446 0.100 1.00 96.44 87 LEU A C 1
ATOM 636 O O . LEU A 1 87 ? 3.730 -0.198 0.655 1.00 96.44 87 LEU A O 1
ATOM 640 N N . ILE A 1 88 ? 5.323 0.343 -0.842 1.00 97.81 88 ILE A N 1
ATOM 641 C CA . ILE A 1 88 ? 4.696 1.596 -1.283 1.00 97.81 88 ILE A CA 1
ATOM 642 C C . ILE A 1 88 ? 4.082 1.441 -2.677 1.00 97.81 88 ILE A C 1
ATOM 644 O O . ILE A 1 88 ? 4.750 1.045 -3.628 1.00 97.81 88 ILE A O 1
ATOM 648 N N . ALA A 1 89 ? 2.817 1.817 -2.822 1.00 98.25 89 ALA A N 1
ATOM 649 C CA . ALA A 1 89 ? 2.219 2.138 -4.110 1.00 98.25 89 ALA A CA 1
ATOM 650 C C . ALA A 1 89 ? 2.320 3.649 -4.359 1.00 98.25 89 ALA A C 1
ATOM 652 O O . ALA A 1 89 ? 2.040 4.453 -3.467 1.00 98.25 89 ALA A O 1
ATOM 653 N N . ARG A 1 90 ? 2.739 4.053 -5.559 1.00 97.44 90 ARG A N 1
ATOM 654 C CA . ARG A 1 90 ? 3.085 5.442 -5.876 1.00 97.44 90 ARG A CA 1
ATOM 655 C C . ARG A 1 90 ? 2.594 5.846 -7.262 1.00 97.44 90 ARG A C 1
ATOM 657 O O . ARG A 1 90 ? 2.708 5.085 -8.216 1.00 97.44 90 ARG A O 1
ATOM 664 N N . ARG A 1 91 ? 2.107 7.086 -7.385 1.00 97.38 91 ARG A N 1
ATOM 665 C CA . ARG A 1 91 ? 1.661 7.661 -8.669 1.00 97.38 91 ARG A CA 1
ATOM 666 C C . ARG A 1 91 ? 2.804 7.907 -9.661 1.00 97.38 91 ARG A C 1
ATOM 668 O O . ARG A 1 91 ? 2.603 7.770 -10.855 1.00 97.38 91 ARG A O 1
ATOM 675 N N . SER A 1 92 ? 3.991 8.284 -9.187 1.00 95.38 92 SER A N 1
ATOM 676 C CA . SER A 1 92 ? 5.174 8.468 -10.041 1.00 95.38 92 SER A CA 1
ATOM 677 C C . SER A 1 92 ? 5.941 7.164 -10.299 1.00 95.38 92 SER A C 1
ATOM 679 O O . SER A 1 92 ? 5.669 6.130 -9.692 1.00 95.38 92 SER A O 1
ATOM 681 N N . CYS A 1 93 ? 6.946 7.234 -11.172 1.00 93.56 93 CYS A N 1
ATOM 682 C CA . CYS A 1 93 ? 7.778 6.104 -11.592 1.00 93.56 93 CYS A CA 1
ATOM 683 C C . CYS A 1 93 ? 8.979 5.812 -10.669 1.00 93.56 93 CYS A C 1
ATOM 685 O O . CYS A 1 93 ? 9.922 5.144 -11.079 1.00 93.56 93 CYS A O 1
ATOM 687 N N . HIS A 1 94 ? 9.014 6.338 -9.439 1.00 92.31 94 HIS A N 1
ATOM 688 C CA . HIS A 1 94 ? 10.159 6.126 -8.543 1.00 92.31 94 HIS A CA 1
ATOM 689 C C . HIS A 1 94 ? 10.175 4.687 -7.994 1.00 92.31 94 HIS A C 1
ATOM 691 O O . HIS A 1 94 ? 9.258 4.301 -7.272 1.00 92.31 94 HIS A O 1
ATOM 697 N N . ARG A 1 95 ? 11.217 3.907 -8.314 1.00 90.31 95 ARG A N 1
ATOM 698 C CA . ARG A 1 95 ? 11.247 2.439 -8.129 1.00 90.31 95 ARG A CA 1
ATOM 699 C C . ARG A 1 95 ? 11.836 1.947 -6.807 1.00 90.31 95 ARG A C 1
ATOM 701 O O . ARG A 1 95 ? 11.451 0.877 -6.361 1.00 90.31 95 ARG A O 1
ATOM 708 N N . VAL A 1 96 ? 12.757 2.700 -6.199 1.00 86.44 96 VAL A N 1
ATOM 709 C CA . VAL A 1 96 ? 13.645 2.201 -5.124 1.00 86.44 96 VAL A CA 1
ATOM 710 C C . VAL A 1 96 ? 12.873 1.599 -3.945 1.00 86.44 96 VAL A C 1
ATOM 712 O O . VAL A 1 96 ? 13.247 0.541 -3.450 1.00 86.44 96 VAL A O 1
ATOM 715 N N . ASP A 1 97 ? 11.769 2.234 -3.550 1.00 90.12 97 ASP A N 1
ATOM 716 C CA . ASP A 1 97 ? 10.960 1.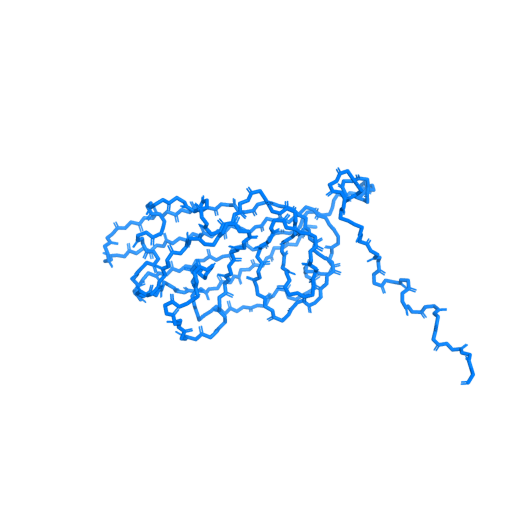831 -2.393 1.00 90.12 97 ASP A CA 1
ATOM 717 C C . ASP A 1 97 ? 9.515 1.452 -2.754 1.00 90.12 97 ASP A C 1
ATOM 719 O O . ASP A 1 97 ? 8.672 1.289 -1.869 1.00 90.12 97 ASP A O 1
ATOM 723 N N . SER A 1 98 ? 9.210 1.333 -4.046 1.00 95.50 98 SER A N 1
ATOM 724 C CA . SER A 1 98 ? 7.847 1.093 -4.523 1.00 95.50 98 SER A CA 1
ATOM 725 C C . SER A 1 98 ? 7.645 -0.376 -4.879 1.00 95.50 98 SER A C 1
ATOM 727 O O . SER A 1 98 ? 8.552 -1.009 -5.402 1.00 95.50 98 SER A O 1
ATOM 729 N N . ILE A 1 99 ? 6.439 -0.892 -4.646 1.00 96.94 99 ILE A N 1
ATOM 730 C CA . ILE A 1 99 ? 5.933 -2.182 -5.152 1.00 96.94 99 ILE A CA 1
ATOM 731 C C . ILE A 1 99 ? 4.919 -1.991 -6.290 1.00 96.94 99 ILE A C 1
ATOM 733 O O . ILE A 1 99 ? 4.658 -2.918 -7.052 1.00 96.94 99 ILE A O 1
ATOM 737 N N . VAL A 1 100 ? 4.355 -0.785 -6.418 1.00 97.62 100 VAL A N 1
ATOM 738 C CA . VAL A 1 100 ? 3.514 -0.355 -7.543 1.00 97.62 100 VAL A CA 1
ATOM 739 C C . VAL A 1 100 ? 3.923 1.067 -7.917 1.00 97.62 100 VAL A C 1
ATOM 741 O O . VAL A 1 100 ? 3.942 1.950 -7.057 1.00 97.62 100 VAL A O 1
ATOM 744 N N . ILE A 1 101 ? 4.234 1.295 -9.187 1.00 97.25 101 ILE A N 1
ATOM 745 C CA . ILE A 1 101 ? 4.491 2.620 -9.768 1.00 97.25 101 ILE A CA 1
ATOM 746 C C . ILE A 1 101 ? 3.396 2.973 -10.777 1.00 97.25 101 ILE A C 1
ATOM 748 O O . ILE A 1 101 ? 2.598 2.109 -11.138 1.00 97.25 101 ILE A O 1
ATOM 752 N N . ALA A 1 102 ? 3.334 4.232 -11.223 1.00 96.94 102 ALA A N 1
ATOM 753 C CA . ALA A 1 102 ? 2.253 4.710 -12.098 1.00 96.94 102 ALA A CA 1
ATOM 754 C C . ALA A 1 102 ? 0.851 4.380 -11.542 1.00 96.94 102 ALA A C 1
ATOM 756 O O . ALA A 1 102 ? -0.076 4.053 -12.280 1.00 96.94 102 ALA A O 1
ATOM 757 N N . ALA A 1 103 ? 0.708 4.406 -10.213 1.00 98.06 103 ALA A N 1
ATOM 758 C CA . ALA A 1 103 ? -0.507 3.971 -9.547 1.00 98.06 103 ALA A CA 1
ATOM 759 C C . ALA A 1 103 ? -1.699 4.885 -9.874 1.00 98.06 103 ALA A C 1
ATOM 761 O O . ALA A 1 103 ? -1.599 6.114 -9.834 1.00 98.06 103 ALA A O 1
ATOM 762 N N . ASN A 1 104 ? -2.865 4.284 -10.110 1.00 98.25 104 ASN A N 1
ATOM 763 C CA . ASN A 1 104 ? -4.118 5.008 -10.326 1.00 98.25 104 ASN A CA 1
ATOM 764 C C . ASN A 1 104 ? -4.663 5.669 -9.046 1.00 98.25 104 ASN A C 1
ATOM 766 O O . ASN A 1 104 ? -5.402 6.653 -9.127 1.00 98.25 104 ASN A O 1
ATOM 770 N N . ARG A 1 105 ? -4.291 5.135 -7.878 1.00 98.44 105 ARG A N 1
ATOM 771 C CA . ARG A 1 105 ? -4.725 5.568 -6.548 1.00 98.44 105 ARG A CA 1
ATOM 772 C C . ARG A 1 105 ? -3.537 5.776 -5.616 1.00 98.44 105 ARG A C 1
ATOM 774 O O . ARG A 1 105 ? -2.531 5.075 -5.695 1.00 98.44 105 ARG A O 1
ATOM 781 N N . ALA A 1 106 ? -3.706 6.710 -4.698 1.00 98.25 106 ALA A N 1
ATOM 782 C CA . ALA A 1 106 ? -2.861 6.962 -3.546 1.00 98.25 106 ALA A CA 1
ATOM 783 C C . ALA A 1 106 ? -3.700 6.871 -2.260 1.00 98.25 106 ALA A C 1
ATOM 785 O O . ALA A 1 106 ? -4.868 6.477 -2.285 1.00 98.25 106 ALA A O 1
ATOM 786 N N . ALA A 1 107 ? -3.107 7.238 -1.127 1.00 98.31 107 ALA A N 1
ATOM 787 C CA . ALA A 1 107 ? -3.780 7.243 0.160 1.00 98.31 107 ALA A CA 1
ATOM 788 C C . ALA A 1 107 ? -5.041 8.123 0.160 1.00 98.31 10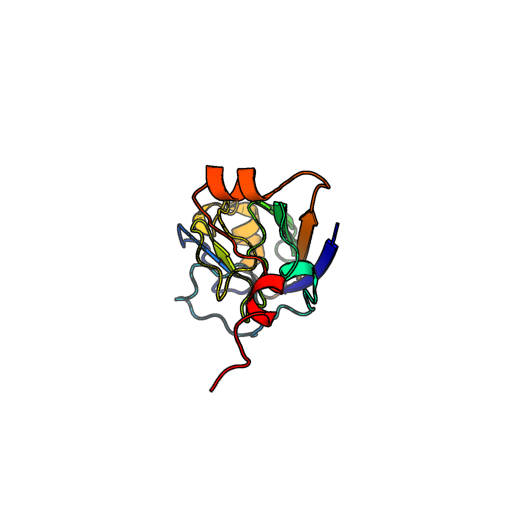7 ALA A C 1
ATOM 790 O O . ALA A 1 107 ? -6.096 7.656 0.579 1.00 98.31 107 ALA A O 1
ATOM 791 N N . ALA A 1 108 ? -4.960 9.329 -0.412 1.00 98.06 108 ALA A N 1
ATOM 792 C CA . ALA A 1 108 ? -6.094 10.251 -0.524 1.00 98.06 108 ALA A CA 1
ATOM 793 C C . ALA A 1 108 ? -7.293 9.702 -1.330 1.00 98.06 108 ALA A C 1
ATOM 795 O O . ALA A 1 108 ? -8.404 10.204 -1.190 1.00 98.06 108 ALA A O 1
ATOM 796 N N . ASP A 1 109 ? -7.086 8.672 -2.160 1.00 98.50 109 ASP A N 1
ATOM 797 C CA . ASP A 1 109 ? -8.130 8.051 -2.990 1.00 98.50 109 ASP A CA 1
ATOM 798 C C . ASP A 1 109 ? -8.771 6.817 -2.328 1.00 98.50 109 ASP A C 1
ATOM 800 O O . ASP A 1 109 ? -9.595 6.119 -2.940 1.00 98.50 109 ASP A O 1
ATOM 804 N N . VAL A 1 110 ? -8.354 6.486 -1.101 1.00 98.12 110 VAL A N 1
ATOM 805 C CA . VAL A 1 110 ? -8.923 5.373 -0.345 1.00 98.12 110 VAL A CA 1
ATOM 806 C C . VAL A 1 110 ? -10.353 5.726 0.078 1.00 98.12 110 VAL A C 1
ATOM 808 O O . VAL A 1 110 ? -10.572 6.778 0.676 1.00 98.12 110 VAL A O 1
ATOM 811 N N . PRO A 1 111 ? -11.342 4.848 -0.180 1.00 97.94 111 PRO A N 1
ATOM 812 C CA . PRO A 1 111 ? -12.718 5.082 0.237 1.00 97.94 111 PRO A CA 1
ATOM 813 C C . PRO A 1 111 ? -12.850 5.344 1.743 1.00 97.94 111 PRO A C 1
ATOM 815 O O . PRO A 1 111 ? -12.276 4.630 2.568 1.00 97.94 111 PRO A O 1
ATOM 818 N N . GLU A 1 112 ? -13.675 6.325 2.112 1.00 96.69 112 GLU A N 1
ATOM 819 C CA . GLU A 1 112 ? -13.852 6.753 3.507 1.00 96.69 112 GLU A CA 1
ATOM 820 C C . GLU A 1 112 ? -14.338 5.617 4.428 1.00 96.69 112 GLU A C 1
ATOM 822 O O . GLU A 1 112 ? -13.975 5.552 5.600 1.00 96.69 112 GLU A O 1
ATOM 827 N N . ASN A 1 113 ? -15.140 4.673 3.926 1.00 96.88 113 ASN A N 1
ATOM 828 C CA . ASN A 1 113 ? -15.531 3.492 4.702 1.00 96.88 113 ASN A CA 1
ATOM 829 C C . ASN A 1 113 ? -14.333 2.585 5.034 1.00 96.88 113 ASN A C 1
ATOM 831 O O . ASN A 1 113 ? -14.235 2.130 6.170 1.00 96.88 113 ASN A O 1
ATOM 835 N N . LEU A 1 114 ? -13.412 2.361 4.091 1.00 97.75 114 LEU A N 1
ATOM 836 C CA . LEU A 1 114 ? -12.188 1.599 4.341 1.00 97.75 114 LEU A CA 1
ATOM 837 C C . LEU A 1 114 ? -11.277 2.334 5.321 1.00 97.75 114 LEU A C 1
ATOM 839 O O . LEU A 1 114 ? -10.840 1.737 6.305 1.00 97.75 114 LEU A O 1
ATOM 843 N N . ARG A 1 115 ? -11.053 3.633 5.105 1.00 97.12 115 ARG A N 1
ATOM 844 C CA . ARG A 1 115 ? -10.268 4.475 6.016 1.00 97.12 115 ARG A CA 1
ATOM 845 C C . ARG A 1 115 ? -10.776 4.370 7.456 1.00 97.12 115 ARG A C 1
ATOM 847 O O . ARG A 1 115 ? -9.990 4.061 8.346 1.00 97.12 115 ARG A O 1
ATOM 854 N N . ARG A 1 116 ? -12.086 4.525 7.683 1.00 96.50 116 ARG A N 1
ATOM 855 C CA . ARG A 1 116 ? -12.690 4.409 9.024 1.00 96.50 116 ARG A CA 1
ATOM 856 C C . ARG A 1 116 ? -12.457 3.051 9.676 1.00 96.50 116 ARG A C 1
ATOM 858 O O . ARG A 1 116 ? -12.192 3.001 10.874 1.00 96.50 116 ARG A O 1
ATOM 865 N N . LEU A 1 117 ? -12.531 1.953 8.920 1.00 97.38 117 LEU A N 1
ATOM 866 C CA . LEU A 1 117 ? -12.213 0.630 9.468 1.00 97.38 117 LEU A CA 1
ATOM 867 C C . LEU A 1 117 ? -10.731 0.533 9.845 1.00 97.38 117 LEU A C 1
ATOM 869 O O . LEU A 1 117 ? -10.402 0.013 10.910 1.00 97.38 117 LEU A O 1
ATOM 873 N N . LEU A 1 118 ? -9.832 1.060 9.015 1.00 96.81 118 LEU A N 1
ATOM 874 C CA . LEU A 1 118 ? -8.388 1.013 9.253 1.00 96.81 118 LEU A CA 1
ATOM 875 C C . LEU A 1 118 ? -7.935 1.849 10.462 1.00 96.81 118 LEU A C 1
ATOM 877 O O . LEU A 1 118 ? -6.860 1.584 10.986 1.00 96.81 118 LEU A O 1
ATOM 881 N N . MET A 1 119 ? -8.759 2.769 10.976 1.00 95.88 119 MET A N 1
ATOM 882 C CA . MET A 1 119 ? -8.484 3.544 12.199 1.00 95.88 119 MET A CA 1
ATOM 883 C C . MET A 1 119 ? -8.591 2.734 13.510 1.00 95.88 119 MET A C 1
ATOM 885 O O . MET A 1 119 ? -8.481 3.292 14.598 1.00 95.88 119 MET A O 1
ATOM 889 N N . SER A 1 120 ? -8.814 1.419 13.458 1.00 94.69 120 SER A N 1
ATOM 890 C CA . SER A 1 120 ? -8.892 0.561 14.648 1.00 94.69 120 SER A CA 1
ATOM 891 C C . SER A 1 120 ? -7.758 -0.461 14.676 1.00 94.69 120 SER A C 1
ATOM 893 O O . SER A 1 120 ? -7.552 -1.200 13.714 1.00 94.69 120 SER A O 1
ATOM 895 N N . SER A 1 121 ? -7.067 -0.577 15.817 1.00 94.38 121 SER A N 1
ATOM 896 C CA . SER A 1 121 ? -6.045 -1.616 16.052 1.00 94.38 121 SER A CA 1
ATOM 897 C C . SER A 1 121 ? -6.598 -3.045 15.983 1.00 94.38 121 SER A C 1
ATOM 899 O O . SER A 1 121 ? -5.830 -4.001 15.855 1.00 94.38 121 SER A O 1
ATOM 901 N N . TYR A 1 122 ? -7.919 -3.207 16.114 1.00 92.94 122 TYR A N 1
ATOM 902 C CA . TYR A 1 122 ? -8.594 -4.504 16.060 1.00 92.94 122 TYR A CA 1
ATOM 903 C C . TYR A 1 122 ? -8.915 -4.945 14.630 1.00 92.94 122 TYR A C 1
ATOM 905 O O . TYR A 1 122 ? -9.129 -6.136 14.394 1.00 92.94 122 TYR A O 1
ATOM 913 N N . THR A 1 123 ? -8.912 -4.009 13.680 1.00 97.00 123 THR A N 1
ATOM 914 C CA . THR A 1 123 ? -9.181 -4.288 12.272 1.00 97.00 123 THR A CA 1
ATOM 915 C C . THR A 1 123 ? -8.072 -5.142 11.684 1.00 97.00 123 THR A C 1
ATOM 917 O O . THR A 1 123 ? -6.888 -4.803 11.766 1.00 97.00 123 THR A O 1
ATOM 920 N N . ARG A 1 124 ? -8.458 -6.253 11.058 1.00 97.75 124 ARG A N 1
ATOM 921 C CA . ARG A 1 124 ? -7.548 -7.125 10.319 1.00 97.75 124 ARG A CA 1
ATOM 922 C C . ARG A 1 124 ? -7.546 -6.708 8.865 1.00 97.75 124 ARG A C 1
ATOM 924 O O . ARG A 1 124 ? -8.602 -6.482 8.283 1.00 97.75 124 ARG A O 1
ATOM 931 N N . CYS A 1 125 ? -6.353 -6.603 8.300 1.00 97.00 125 CYS A N 1
ATOM 932 C CA . CYS A 1 125 ? -6.161 -6.225 6.916 1.00 97.00 125 CYS A CA 1
ATOM 933 C C . CYS A 1 125 ? -5.470 -7.369 6.175 1.00 97.00 125 CYS A C 1
ATOM 935 O O . CYS A 1 125 ? -4.474 -7.911 6.652 1.00 97.00 125 CYS A O 1
ATOM 937 N N . LEU A 1 126 ? -5.993 -7.730 5.010 1.00 98.00 126 LEU A N 1
ATOM 938 C CA . LEU A 1 126 ? -5.335 -8.618 4.063 1.00 98.00 126 LEU A CA 1
ATOM 939 C C . LEU A 1 126 ? -4.975 -7.795 2.835 1.00 98.00 126 LEU A C 1
ATOM 941 O O . LEU A 1 126 ? -5.845 -7.140 2.258 1.00 98.00 126 LEU A O 1
ATOM 945 N N . ALA A 1 127 ? -3.705 -7.829 2.451 1.00 98.25 127 ALA A N 1
ATOM 946 C CA . ALA A 1 127 ? -3.247 -7.229 1.212 1.00 98.25 127 ALA A CA 1
ATOM 947 C C . ALA A 1 127 ? -2.803 -8.324 0.239 1.00 98.25 127 ALA A C 1
ATOM 949 O O . ALA A 1 127 ? -1.973 -9.162 0.581 1.00 98.25 127 ALA A O 1
ATOM 950 N N . LEU A 1 128 ? -3.371 -8.331 -0.964 1.00 98.06 128 LEU A N 1
ATOM 951 C CA . LEU A 1 128 ? -2.961 -9.207 -2.056 1.00 98.06 128 LEU A CA 1
ATOM 952 C C . LEU A 1 128 ? -2.182 -8.375 -3.068 1.00 98.06 128 LEU A C 1
ATOM 954 O O . LEU A 1 128 ? -2.716 -7.418 -3.629 1.00 98.06 128 LEU A O 1
ATOM 958 N N . TYR A 1 129 ? -0.931 -8.750 -3.290 1.00 98.06 129 TYR A N 1
ATOM 959 C CA . TYR A 1 129 ? -0.097 -8.212 -4.351 1.00 98.06 129 TYR A CA 1
ATOM 960 C C . TYR A 1 129 ? -0.121 -9.170 -5.539 1.00 98.06 129 TYR A C 1
ATOM 962 O O . TYR A 1 129 ? 0.126 -10.365 -5.375 1.00 98.06 129 TYR A O 1
ATOM 970 N N . LEU A 1 130 ? -0.440 -8.647 -6.717 1.00 97.00 130 LEU A N 1
ATOM 971 C CA . LEU A 1 130 ? -0.533 -9.380 -7.974 1.00 97.00 130 LEU A CA 1
ATOM 972 C C . LEU A 1 130 ? 0.382 -8.714 -8.999 1.00 97.00 130 LEU A C 1
ATOM 974 O O . LEU A 1 130 ? 0.319 -7.495 -9.156 1.00 97.00 130 LEU A O 1
ATOM 978 N N . VAL A 1 131 ? 1.140 -9.519 -9.743 1.00 96.19 131 VAL A N 1
ATOM 979 C CA . VAL A 1 131 ? 1.795 -9.097 -10.985 1.00 96.19 131 VAL A CA 1
ATOM 980 C C . VAL A 1 131 ? 1.323 -9.977 -12.138 1.00 96.19 131 VAL A C 1
ATOM 982 O O . VAL A 1 131 ? 1.362 -11.211 -12.079 1.00 96.19 131 VAL A O 1
ATOM 985 N N . LEU A 1 132 ? 0.835 -9.324 -13.188 1.00 93.25 132 LEU A N 1
ATOM 986 C CA . LEU A 1 132 ? 0.475 -9.926 -14.461 1.00 93.25 132 LEU A CA 1
ATOM 987 C C . LEU A 1 132 ? 1.505 -9.491 -15.502 1.00 93.25 132 LEU A C 1
ATOM 989 O O . LEU A 1 132 ? 1.477 -8.353 -15.970 1.00 93.25 132 LEU A O 1
ATOM 993 N N . ALA A 1 133 ? 2.398 -10.412 -15.847 1.00 86.69 133 ALA A N 1
ATOM 994 C CA . ALA A 1 133 ? 3.297 -10.307 -16.985 1.00 86.69 133 ALA A CA 1
ATOM 995 C C . ALA A 1 133 ? 2.618 -10.980 -18.195 1.00 86.69 133 ALA A C 1
ATOM 997 O O . ALA A 1 133 ? 2.534 -12.212 -18.203 1.00 86.69 133 ALA A O 1
ATOM 998 N N . PRO A 1 134 ? 2.021 -10.226 -19.137 1.00 77.62 134 PRO A N 1
ATOM 999 C CA . PRO A 1 134 ? 1.584 -10.786 -20.414 1.00 77.62 134 PRO A CA 1
ATOM 1000 C C . PRO A 1 134 ? 2.794 -11.242 -21.245 1.00 77.62 134 PRO A C 1
ATOM 1002 O O . PRO A 1 134 ? 3.900 -10.747 -21.046 1.00 77.62 134 PRO A O 1
ATOM 1005 N N . ASP A 1 135 ? 2.563 -12.160 -22.186 1.00 73.88 135 ASP A N 1
ATOM 1006 C CA . ASP A 1 135 ? 3.602 -12.664 -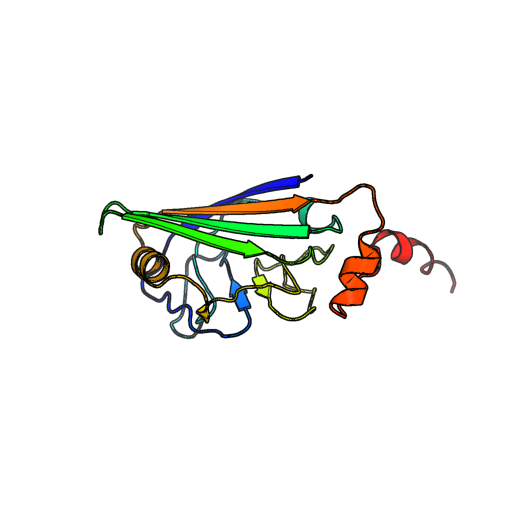23.100 1.00 73.88 135 ASP A CA 1
ATOM 1007 C C . ASP A 1 135 ? 4.065 -11.599 -24.118 1.00 73.88 135 ASP A C 1
ATOM 1009 O O . ASP A 1 135 ? 5.145 -11.706 -24.699 1.00 73.88 135 ASP A O 1
ATOM 1013 N N . ASP A 1 136 ? 3.250 -10.561 -24.328 1.00 73.00 136 ASP A N 1
ATOM 1014 C CA . ASP A 1 136 ? 3.559 -9.415 -25.183 1.00 73.00 136 ASP A CA 1
ATOM 1015 C C . ASP A 1 136 ? 4.541 -8.437 -24.520 1.00 73.00 136 ASP A C 1
ATOM 1017 O O . ASP A 1 136 ? 4.676 -8.373 -23.296 1.00 73.00 136 ASP A O 1
ATOM 1021 N N . ASN A 1 137 ? 5.190 -7.599 -25.335 1.00 74.88 137 ASN A N 1
ATOM 1022 C CA . ASN A 1 137 ? 6.141 -6.606 -24.845 1.00 74.88 137 ASN A CA 1
ATOM 1023 C C . ASN A 1 137 ? 5.461 -5.533 -23.963 1.00 74.88 137 ASN A C 1
ATOM 1025 O O . ASN A 1 137 ? 4.901 -4.545 -24.458 1.00 74.88 137 ASN A O 1
ATOM 1029 N N . VAL A 1 138 ? 5.574 -5.704 -22.643 1.00 83.31 138 VAL A N 1
ATOM 1030 C CA . VAL A 1 138 ? 5.080 -4.759 -21.633 1.00 83.31 138 VAL A CA 1
ATOM 1031 C C . VAL A 1 138 ? 5.795 -3.413 -21.661 1.00 83.31 138 VAL A C 1
ATOM 1033 O O . VAL A 1 138 ? 5.219 -2.440 -21.178 1.00 83.31 138 VAL A O 1
ATOM 1036 N N . ASP A 1 139 ? 7.001 -3.315 -22.228 1.00 84.88 139 ASP A N 1
ATOM 1037 C CA . ASP A 1 139 ? 7.797 -2.082 -22.228 1.00 84.88 139 ASP A CA 1
ATOM 1038 C C . ASP A 1 139 ? 7.063 -0.935 -22.929 1.00 84.88 139 ASP A C 1
ATOM 1040 O O . ASP A 1 139 ? 7.121 0.204 -22.476 1.00 84.88 139 ASP A O 1
ATOM 1044 N N . THR A 1 140 ? 6.252 -1.237 -23.945 1.00 85.12 140 THR A N 1
ATOM 1045 C CA . THR A 1 140 ? 5.386 -0.243 -24.603 1.00 85.12 140 THR A CA 1
ATOM 1046 C C . THR A 1 140 ? 4.397 0.416 -23.632 1.00 85.12 140 THR A C 1
ATOM 1048 O O . THR A 1 140 ? 4.122 1.615 -23.722 1.00 85.12 140 THR A O 1
ATOM 1051 N N . VAL A 1 141 ? 3.888 -0.338 -22.650 1.00 86.00 141 VAL A N 1
ATOM 1052 C CA . VAL A 1 141 ? 3.006 0.184 -21.596 1.00 86.00 141 VAL A CA 1
ATOM 1053 C C . VAL A 1 141 ? 3.796 1.095 -20.661 1.00 86.00 141 VAL A C 1
ATOM 1055 O O . VAL A 1 141 ? 3.337 2.194 -20.349 1.00 86.00 141 VAL A O 1
ATOM 1058 N N . TYR A 1 142 ? 4.994 0.674 -20.259 1.00 89.56 142 TYR A N 1
ATOM 1059 C CA . TYR A 1 142 ? 5.918 1.458 -19.435 1.00 89.56 142 TYR A CA 1
ATOM 1060 C C . TYR A 1 142 ? 6.299 2.790 -20.100 1.00 89.56 142 TYR A C 1
ATOM 1062 O O . TYR A 1 142 ? 6.205 3.847 -19.470 1.00 89.56 142 TYR A O 1
ATOM 1070 N N . GLU A 1 143 ? 6.639 2.763 -21.388 1.00 88.12 143 GLU A N 1
ATOM 1071 C CA . GLU A 1 143 ? 6.938 3.945 -22.201 1.00 88.12 143 GLU A CA 1
ATOM 1072 C C . GLU A 1 143 ? 5.735 4.887 -22.313 1.00 88.12 143 GLU A C 1
ATOM 1074 O O . GLU A 1 143 ? 5.886 6.097 -22.137 1.00 88.12 143 GLU A O 1
ATOM 1079 N N . SER A 1 144 ? 4.527 4.346 -22.523 1.00 86.12 144 SER A N 1
ATOM 1080 C CA . SER A 1 144 ? 3.302 5.149 -22.672 1.00 86.12 144 SER A CA 1
ATOM 1081 C C . SER A 1 144 ? 2.962 5.993 -21.437 1.00 86.12 144 SER A C 1
ATOM 1083 O O . SER A 1 144 ? 2.352 7.056 -21.560 1.00 86.12 144 SER A O 1
ATOM 1085 N N . VAL A 1 145 ? 3.389 5.551 -20.249 1.00 84.75 145 VAL A N 1
ATOM 1086 C CA . VAL A 1 145 ? 3.217 6.280 -18.981 1.00 84.75 145 VAL A CA 1
ATOM 1087 C C . VAL A 1 145 ? 4.485 7.019 -18.536 1.00 84.75 145 VAL A C 1
ATOM 1089 O O . VAL A 1 145 ? 4.511 7.596 -17.449 1.00 84.75 145 VAL A O 1
ATOM 1092 N N . GLY A 1 146 ? 5.543 7.013 -19.356 1.00 85.00 146 GLY A N 1
ATOM 1093 C CA . GLY A 1 146 ? 6.820 7.668 -19.063 1.00 85.00 146 GLY A CA 1
ATOM 1094 C C . GLY A 1 146 ? 7.636 7.000 -17.950 1.00 85.00 146 GLY A C 1
ATOM 1095 O O . GLY A 1 146 ? 8.513 7.637 -17.366 1.00 85.00 146 GLY A O 1
ATOM 1096 N N . CYS A 1 147 ? 7.360 5.734 -17.629 1.00 85.25 147 CYS A N 1
ATOM 1097 C CA . CYS A 1 147 ? 8.101 4.965 -16.635 1.00 85.25 147 CYS A CA 1
ATOM 1098 C C . CYS A 1 147 ? 9.096 4.030 -17.323 1.00 85.25 147 CYS A C 1
ATOM 1100 O O . CYS A 1 147 ? 8.775 2.876 -17.553 1.00 85.25 147 CYS A O 1
ATOM 1102 N N . ILE A 1 148 ? 10.316 4.482 -17.614 1.00 78.88 148 ILE A N 1
ATOM 1103 C CA . ILE A 1 148 ? 11.332 3.599 -18.210 1.00 78.88 148 ILE A CA 1
ATOM 1104 C C . ILE A 1 148 ? 11.810 2.590 -17.165 1.00 78.88 148 ILE A C 1
ATOM 1106 O O . ILE A 1 148 ? 12.274 2.960 -16.078 1.00 78.88 148 ILE A O 1
ATOM 1110 N N . VAL A 1 149 ? 11.687 1.305 -17.497 1.00 75.00 149 VAL A N 1
ATOM 1111 C CA . VAL A 1 149 ? 12.081 0.211 -16.621 1.00 75.00 149 VAL A CA 1
ATOM 1112 C C . VAL A 1 149 ? 13.099 -0.683 -17.316 1.00 75.00 149 VAL A C 1
ATOM 1114 O O . VAL A 1 149 ? 12.744 -1.512 -18.138 1.00 75.00 149 VAL A O 1
ATOM 1117 N N . GLU A 1 150 ? 14.373 -0.528 -16.960 1.00 73.19 150 GLU A N 1
ATOM 1118 C CA . GLU A 1 150 ? 15.440 -1.435 -17.408 1.00 73.19 150 GLU A CA 1
ATOM 1119 C C . GLU A 1 150 ? 15.290 -2.820 -16.770 1.00 73.19 150 GLU A C 1
ATOM 1121 O O . GLU A 1 150 ? 14.890 -2.921 -15.597 1.00 73.19 150 GLU A O 1
ATOM 1126 N N . ASP A 1 151 ? 15.637 -3.860 -17.530 1.00 63.91 151 ASP A N 1
ATOM 1127 C CA . ASP A 1 151 ? 15.683 -5.234 -17.045 1.00 63.91 151 ASP A CA 1
ATOM 1128 C C . ASP A 1 151 ? 16.881 -5.467 -16.123 1.00 63.91 151 ASP A C 1
ATOM 1130 O O . ASP A 1 151 ? 17.993 -4.984 -16.340 1.00 63.91 151 ASP A O 1
ATOM 1134 N N . MET A 1 152 ? 16.661 -6.253 -15.068 1.00 54.97 152 MET A N 1
ATOM 1135 C CA . MET A 1 152 ? 17.729 -6.652 -14.145 1.00 54.97 152 MET A CA 1
ATOM 1136 C C . MET A 1 152 ? 18.769 -7.568 -14.819 1.00 54.97 152 MET A C 1
ATOM 1138 O O . MET A 1 152 ? 19.892 -7.656 -14.323 1.00 54.97 152 MET A O 1
ATOM 1142 N N . SER A 1 153 ? 18.431 -8.216 -15.942 1.00 48.34 153 SER A N 1
ATOM 1143 C CA . SER A 1 153 ? 19.339 -9.079 -16.716 1.00 48.34 153 SER A CA 1
ATOM 1144 C C . SER A 1 153 ? 20.471 -8.317 -17.409 1.00 48.34 153 SER A C 1
ATOM 1146 O O . SER A 1 153 ? 21.550 -8.878 -17.586 1.00 48.34 153 SER A O 1
ATOM 1148 N N . ASP A 1 154 ? 20.282 -7.035 -17.729 1.00 47.66 154 ASP A N 1
ATOM 1149 C CA . ASP A 1 154 ? 21.273 -6.253 -18.484 1.00 47.66 154 ASP A CA 1
ATOM 1150 C C . ASP A 1 154 ? 22.409 -5.710 -17.607 1.00 47.66 154 ASP A C 1
ATOM 1152 O O . ASP A 1 154 ? 23.475 -5.340 -18.100 1.00 47.66 154 ASP A O 1
ATOM 1156 N N . ARG A 1 155 ? 22.244 -5.731 -16.279 1.00 48.59 155 ARG A N 1
ATOM 1157 C CA . ARG A 1 155 ? 23.284 -5.288 -15.331 1.00 48.59 155 ARG A CA 1
ATOM 1158 C C . ARG A 1 155 ? 24.390 -6.319 -15.102 1.00 48.59 155 ARG A C 1
ATOM 1160 O O . ARG A 1 155 ? 25.380 -6.002 -14.449 1.00 48.59 155 ARG A O 1
ATOM 1167 N N . GLY A 1 156 ? 24.239 -7.534 -15.630 1.00 41.00 156 GLY A N 1
ATOM 1168 C CA . GLY A 1 156 ? 25.249 -8.592 -15.550 1.00 41.00 156 GLY A CA 1
ATOM 1169 C C . GLY A 1 156 ? 26.356 -8.507 -16.608 1.00 41.00 156 GLY A C 1
ATOM 1170 O O . GLY A 1 156 ? 27.322 -9.255 -16.510 1.00 41.00 156 GLY A O 1
ATOM 1171 N N . ALA A 1 157 ? 26.243 -7.622 -17.608 1.00 44.38 157 ALA A N 1
ATOM 1172 C CA . ALA A 1 157 ? 27.139 -7.612 -18.771 1.00 44.38 157 ALA A CA 1
ATOM 1173 C C . ALA A 1 157 ? 28.212 -6.502 -18.773 1.00 44.38 157 ALA A C 1
ATOM 1175 O O . ALA A 1 157 ? 29.018 -6.447 -19.697 1.00 44.38 157 ALA A O 1
ATOM 1176 N N . SER A 1 158 ? 28.262 -5.621 -17.767 1.00 46.16 158 SER A N 1
ATOM 1177 C CA . SER A 1 158 ? 29.179 -4.462 -17.759 1.00 46.16 158 SER A CA 1
ATOM 1178 C C . SER A 1 158 ? 30.082 -4.380 -16.523 1.00 46.16 158 SER A C 1
ATOM 1180 O O . SER A 1 158 ? 30.407 -3.287 -16.062 1.00 46.16 158 SER A O 1
ATOM 1182 N N . GLY A 1 159 ? 30.458 -5.525 -15.956 1.00 48.28 159 GLY A N 1
ATOM 1183 C CA . GLY A 1 159 ? 31.249 -5.599 -14.728 1.00 48.28 159 GLY A CA 1
ATOM 1184 C C . GLY A 1 159 ? 32.397 -6.594 -14.803 1.00 48.28 159 GLY A C 1
ATOM 1185 O O . GLY A 1 159 ? 32.578 -7.342 -13.855 1.00 48.28 159 GLY A O 1
ATOM 1186 N N . ASP A 1 160 ? 33.136 -6.627 -15.914 1.00 47.59 160 ASP A N 1
ATOM 1187 C CA . ASP A 1 160 ? 34.454 -7.266 -15.946 1.00 47.59 160 ASP A CA 1
ATOM 1188 C C . ASP A 1 160 ? 35.351 -6.577 -16.986 1.00 47.59 160 ASP A C 1
ATOM 1190 O O . ASP A 1 160 ? 35.431 -6.967 -18.149 1.00 47.59 160 ASP A O 1
ATOM 1194 N N . SER A 1 161 ? 35.974 -5.471 -16.574 1.00 45.16 161 SER A N 1
ATOM 1195 C CA . SER A 1 161 ? 37.139 -4.892 -17.250 1.00 45.16 161 SER A CA 1
ATOM 1196 C C . SER A 1 161 ? 37.769 -3.803 -16.379 1.00 45.16 161 SER A C 1
ATOM 1198 O O . SER A 1 161 ? 37.217 -2.703 -16.290 1.00 45.16 161 SER A O 1
ATOM 1200 N N . GLY A 1 162 ? 38.939 -4.098 -15.802 1.00 39.12 162 GLY A N 1
ATOM 1201 C CA . GLY A 1 162 ? 39.887 -3.104 -15.277 1.00 39.12 162 GLY A CA 1
ATOM 1202 C C . GLY A 1 162 ? 40.283 -3.300 -13.828 1.00 39.12 162 GLY A C 1
ATOM 1203 O O . GLY A 1 162 ? 39.668 -2.623 -12.979 1.00 39.12 162 GLY A O 1
#

pLDDT: mean 90.16, std 13.4, range [39.12, 98.69]

Foldseek 3Di:
DAKWKKKFAFAQLAALADFWKAFDACAPDDDVVPPRYQTYVIDTDSPQVLLDWAKKKKKKWKQAVVVGDIDIDIKIAIRLNDDAPTDMAGCALDRNHYRGYVIPDTSNRGDPVSSVRSSDRRMMMMIMMDGDDDPDDCQVVCVVSPRHHDHPVVVVPPPDDD

InterPro domains:
  IPR007171 Protein of unknown function DUF371 [PF04027] (7-120)
  IPR007171 Protein of unknown function DUF371 [PTHR40696] (2-121)
  IPR023131 Mth639-like domain superfamily [G3DSA:2.60.120.630] (2-133)